Protein AF-A0A3M1LV40-F1 (afdb_monomer_lite)

Structure (mmCIF, N/CA/C/O backbone):
data_AF-A0A3M1LV40-F1
#
_entry.id   AF-A0A3M1LV40-F1
#
loop_
_atom_site.group_PDB
_atom_site.id
_atom_site.type_symbol
_atom_site.label_atom_id
_atom_site.label_alt_id
_atom_site.label_comp_id
_atom_site.label_asym_id
_atom_site.label_entity_id
_atom_site.label_seq_id
_atom_site.pdbx_PDB_ins_code
_atom_site.Cartn_x
_atom_site.Cartn_y
_atom_site.Cartn_z
_atom_site.occupancy
_atom_site.B_iso_or_equiv
_atom_site.auth_seq_id
_atom_site.auth_comp_id
_atom_site.auth_asym_id
_atom_site.auth_atom_id
_atom_site.pdbx_PDB_model_num
ATOM 1 N N . MET A 1 1 ? 5.258 12.933 12.055 1.00 47.12 1 MET A N 1
ATOM 2 C CA . MET A 1 1 ? 4.439 13.533 10.981 1.00 47.12 1 MET A CA 1
ATOM 3 C C . MET A 1 1 ? 3.184 12.686 10.822 1.00 47.12 1 MET A C 1
ATOM 5 O O . MET A 1 1 ? 3.326 11.491 10.615 1.00 47.12 1 MET A O 1
ATOM 9 N N . SER A 1 2 ? 1.987 13.250 11.013 1.00 64.50 2 SER A N 1
ATOM 10 C CA . SER A 1 2 ? 0.722 12.520 10.808 1.00 64.50 2 SER A CA 1
ATOM 11 C C . SER A 1 2 ? 0.337 12.606 9.333 1.00 64.50 2 SER A C 1
ATOM 13 O O . SER A 1 2 ? 0.243 13.714 8.813 1.00 64.50 2 SER A O 1
ATOM 15 N N . THR A 1 3 ? 0.126 11.472 8.664 1.00 82.62 3 THR A N 1
ATOM 16 C CA . THR A 1 3 ? -0.356 11.443 7.271 1.00 82.62 3 THR A CA 1
ATOM 17 C C . THR A 1 3 ? -1.858 11.727 7.212 1.00 82.62 3 THR A C 1
ATOM 19 O O . THR A 1 3 ? -2.561 11.556 8.217 1.00 82.62 3 THR A O 1
ATOM 22 N N . GLN A 1 4 ? -2.374 12.129 6.044 1.00 86.94 4 GLN A N 1
ATOM 23 C CA . GLN A 1 4 ? -3.819 12.298 5.851 1.00 86.94 4 GLN A CA 1
ATOM 24 C C . GLN A 1 4 ? -4.555 10.975 6.102 1.00 86.94 4 GLN A C 1
ATOM 26 O O . GLN A 1 4 ? -5.572 10.944 6.791 1.00 86.94 4 GLN A O 1
ATOM 31 N N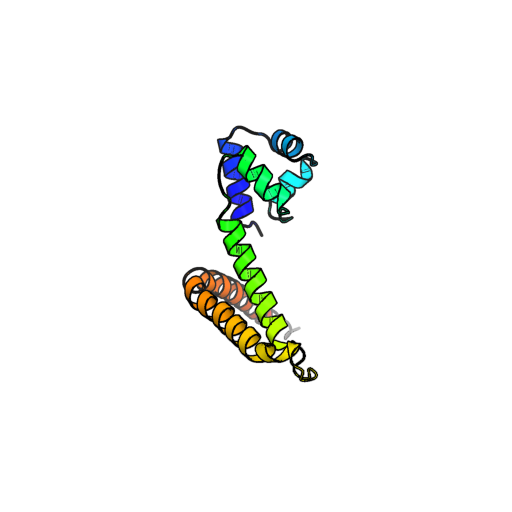 . PHE A 1 5 ? -3.970 9.862 5.648 1.00 89.31 5 PHE A N 1
ATOM 32 C CA . PHE A 1 5 ? -4.474 8.519 5.925 1.00 89.31 5 PHE A CA 1
ATOM 33 C C . PHE A 1 5 ? -4.632 8.230 7.427 1.00 89.31 5 PHE A C 1
ATOM 35 O O . PHE A 1 5 ? -5.665 7.711 7.844 1.00 89.31 5 PHE A O 1
ATOM 42 N N . ALA A 1 6 ? -3.634 8.570 8.252 1.00 92.50 6 ALA A N 1
ATOM 43 C CA . ALA A 1 6 ? -3.677 8.313 9.693 1.00 92.50 6 ALA A CA 1
ATOM 44 C C . ALA A 1 6 ? -4.843 9.053 10.377 1.00 92.50 6 ALA A C 1
ATOM 46 O O . ALA A 1 6 ? -5.528 8.497 11.243 1.00 92.50 6 ALA A O 1
ATOM 47 N N . LEU A 1 7 ? -5.108 10.291 9.945 1.00 91.88 7 LEU A N 1
ATOM 48 C CA . LEU A 1 7 ? -6.241 11.089 10.415 1.00 91.88 7 LEU A CA 1
ATOM 49 C C . LEU A 1 7 ? -7.574 10.488 9.957 1.00 91.88 7 LEU A C 1
ATOM 51 O O . LEU A 1 7 ? -8.467 10.285 10.783 1.00 91.88 7 LEU A O 1
ATOM 55 N N . ASP A 1 8 ? -7.688 10.147 8.672 1.00 92.38 8 ASP A N 1
ATOM 56 C CA . ASP A 1 8 ? -8.896 9.556 8.092 1.00 92.38 8 ASP A CA 1
ATOM 57 C C . ASP A 1 8 ? -9.246 8.217 8.747 1.00 92.38 8 ASP A C 1
ATOM 59 O O . ASP A 1 8 ? -10.416 7.961 9.041 1.00 92.38 8 ASP A O 1
ATOM 63 N N . LEU A 1 9 ? -8.237 7.393 9.041 1.00 94.94 9 LEU A N 1
ATOM 64 C CA . LEU A 1 9 ? -8.384 6.131 9.758 1.00 94.94 9 LEU A CA 1
ATOM 65 C C . LEU A 1 9 ? -8.958 6.354 11.162 1.00 94.94 9 LEU A C 1
ATOM 67 O O . LEU A 1 9 ? -9.949 5.725 11.539 1.00 94.94 9 LEU A O 1
ATOM 71 N N . ARG A 1 10 ? -8.385 7.291 11.926 1.00 96.12 10 ARG A N 1
ATOM 72 C CA . ARG A 1 10 ? -8.862 7.615 13.278 1.00 96.12 10 ARG A CA 1
ATOM 73 C C . ARG A 1 10 ? -10.292 8.156 13.264 1.00 96.12 10 ARG A C 1
ATOM 75 O O . ARG A 1 10 ? -11.079 7.834 14.157 1.00 96.12 10 ARG A O 1
ATOM 82 N N . VAL A 1 11 ? -10.636 8.977 12.271 1.00 95.62 11 VAL A N 1
ATOM 83 C CA . VAL A 1 11 ? -11.995 9.502 12.084 1.00 95.62 11 VAL A CA 1
ATOM 84 C C . VAL A 1 11 ? -12.967 8.380 11.725 1.00 95.62 11 VAL A C 1
ATOM 86 O O . VAL A 1 11 ? -14.022 8.289 12.350 1.00 95.62 11 VAL A O 1
ATOM 89 N N . ALA A 1 12 ? -12.618 7.510 10.773 1.00 96.00 12 ALA A N 1
ATOM 90 C CA . ALA A 1 12 ? -13.447 6.375 10.369 1.00 96.00 12 ALA A CA 1
ATOM 91 C C . ALA A 1 12 ? -13.730 5.443 11.553 1.00 96.00 12 ALA A C 1
ATOM 93 O O . ALA A 1 12 ? -14.889 5.139 11.830 1.00 96.00 12 ALA A O 1
ATOM 94 N N . ARG A 1 13 ? -12.692 5.105 12.329 1.00 97.69 13 ARG A N 1
ATOM 95 C CA . ARG A 1 13 ? -12.833 4.297 13.542 1.00 97.69 13 ARG A CA 1
ATOM 96 C C . ARG A 1 13 ? -13.812 4.911 14.538 1.00 97.69 13 ARG A C 1
ATOM 98 O O . ARG A 1 13 ? -14.698 4.225 15.038 1.00 97.69 13 ARG A O 1
ATOM 105 N N . ARG A 1 14 ? -13.649 6.204 14.837 1.00 97.75 14 ARG A N 1
ATOM 106 C CA . ARG A 1 14 ? -14.515 6.917 15.789 1.00 97.75 14 ARG A CA 1
ATOM 107 C C . ARG A 1 14 ? -15.961 6.987 15.308 1.00 97.75 14 ARG A C 1
ATOM 109 O O . ARG A 1 14 ? -16.857 6.781 16.115 1.00 97.75 14 ARG A O 1
ATOM 116 N N . LYS A 1 15 ? -16.188 7.233 14.014 1.00 97.31 15 LYS A N 1
ATOM 117 C CA . LYS A 1 15 ? -17.532 7.228 13.414 1.00 97.31 15 LYS A CA 1
ATOM 118 C C . LYS A 1 15 ? -18.197 5.852 13.480 1.00 97.31 15 LYS A C 1
ATOM 120 O O . LYS A 1 15 ? -19.403 5.787 13.665 1.00 97.31 15 LYS A O 1
ATOM 125 N N . ALA A 1 16 ? -17.416 4.780 13.374 1.00 97.56 16 ALA A N 1
ATOM 126 C CA . ALA A 1 16 ? -17.897 3.408 13.521 1.00 97.56 16 ALA A CA 1
ATOM 127 C C . ALA A 1 16 ? -18.119 2.980 14.987 1.00 97.56 16 ALA A C 1
ATOM 129 O O . ALA A 1 16 ? -18.571 1.867 15.228 1.00 97.56 16 ALA A O 1
ATOM 130 N N . GLY A 1 17 ? -17.776 3.819 15.974 1.00 98.00 17 GLY A N 1
ATOM 131 C CA . GLY A 1 17 ? -17.907 3.480 17.396 1.00 98.00 17 GLY A CA 1
ATOM 132 C C . GLY A 1 17 ? -16.907 2.432 17.899 1.00 98.00 17 GLY A C 1
ATOM 133 O O . GLY A 1 17 ? -17.076 1.914 18.998 1.00 98.00 17 GLY A O 1
ATOM 134 N N . LEU A 1 18 ? -15.855 2.127 17.130 1.00 98.44 18 LEU A N 1
ATOM 135 C CA . LEU A 1 18 ? -14.886 1.082 17.466 1.00 98.44 18 LEU A CA 1
ATOM 136 C C . LEU A 1 18 ? -13.725 1.617 18.316 1.00 98.44 18 LEU A C 1
ATOM 138 O O . LEU A 1 18 ? -13.216 2.731 18.129 1.00 98.44 18 LEU A O 1
ATOM 142 N N . THR A 1 19 ? -13.226 0.795 19.231 1.00 98.62 19 THR A N 1
ATOM 143 C CA . THR A 1 19 ? -11.963 1.031 19.934 1.00 98.62 19 THR A CA 1
ATOM 144 C C . THR A 1 19 ? -10.773 0.617 19.065 1.00 98.62 19 THR A C 1
ATOM 146 O O . THR A 1 19 ? -10.904 -0.119 18.088 1.00 98.62 19 THR A O 1
ATOM 149 N N . GLN A 1 20 ?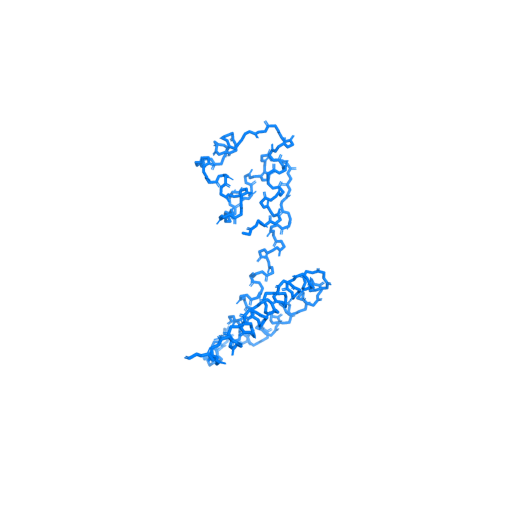 -9.564 1.073 19.413 1.00 98.44 20 GLN A N 1
ATOM 150 C CA . GLN A 1 20 ? -8.353 0.585 18.736 1.00 98.44 20 GLN A CA 1
ATOM 151 C C . GLN A 1 20 ? -8.147 -0.924 18.949 1.00 98.44 20 GLN A C 1
ATOM 153 O O . GLN A 1 20 ? -7.526 -1.569 18.111 1.00 98.44 20 GLN A O 1
ATOM 158 N N . ARG A 1 21 ? -8.665 -1.488 20.051 1.00 98.56 21 ARG A N 1
ATOM 159 C CA . ARG A 1 21 ? -8.580 -2.921 20.350 1.00 98.56 21 ARG A CA 1
ATOM 160 C C . ARG A 1 21 ? -9.496 -3.739 19.442 1.00 98.56 21 ARG A C 1
ATOM 162 O O . ARG A 1 21 ? -9.060 -4.780 18.964 1.00 98.56 21 ARG A O 1
ATOM 169 N N . ASP A 1 22 ? -10.693 -3.236 19.149 1.00 98.62 22 ASP A N 1
ATOM 170 C CA . ASP A 1 22 ? -11.628 -3.890 18.223 1.00 98.62 22 ASP A CA 1
ATOM 171 C C . ASP A 1 22 ? -11.021 -3.964 16.824 1.00 98.62 22 ASP A C 1
ATOM 173 O O . ASP A 1 22 ? -10.931 -5.033 16.228 1.00 98.62 22 ASP A O 1
ATOM 177 N N . VAL A 1 23 ? -10.496 -2.838 16.332 1.00 98.38 23 VAL A N 1
ATOM 178 C CA . VAL A 1 23 ? -9.827 -2.787 15.025 1.00 98.38 23 VAL A CA 1
ATOM 179 C C . VAL A 1 23 ? -8.601 -3.698 14.998 1.00 98.38 23 VAL A C 1
ATOM 181 O O . VAL A 1 23 ? -8.36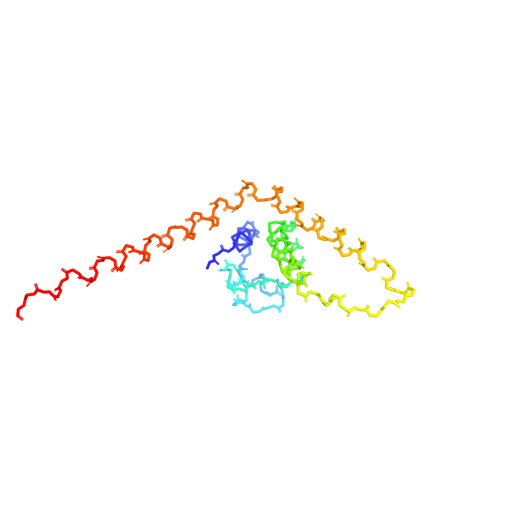7 -4.377 14.005 1.00 98.38 23 VAL A O 1
ATOM 184 N N . ALA A 1 24 ? -7.826 -3.752 16.082 1.00 98.31 24 ALA A N 1
ATOM 185 C CA . ALA A 1 24 ? -6.662 -4.627 16.164 1.00 98.31 24 ALA A CA 1
ATOM 186 C C . ALA A 1 24 ? -7.058 -6.103 16.075 1.00 98.31 24 ALA A C 1
ATOM 188 O O . ALA A 1 24 ? -6.441 -6.853 15.324 1.00 98.31 24 ALA A O 1
ATOM 189 N N . HIS A 1 25 ? -8.127 -6.494 16.771 1.00 98.50 25 HIS A N 1
ATOM 190 C CA . HIS A 1 25 ? -8.687 -7.836 16.675 1.00 98.50 25 HIS A CA 1
ATOM 191 C C . HIS A 1 25 ? -9.138 -8.161 15.242 1.00 98.50 25 HIS A C 1
ATOM 193 O O . HIS A 1 25 ? -8.736 -9.187 14.699 1.00 98.50 25 HIS A O 1
ATOM 199 N N . LEU A 1 26 ? -9.880 -7.255 14.594 1.00 98.12 26 LEU A N 1
ATOM 200 C CA . LEU A 1 26 ? -10.350 -7.420 13.209 1.00 98.12 26 LEU A CA 1
ATOM 201 C C . LEU A 1 26 ? -9.210 -7.456 12.176 1.00 98.12 26 LEU A C 1
ATOM 203 O O . LEU A 1 26 ? -9.355 -8.055 11.114 1.00 98.12 26 LEU A O 1
ATOM 207 N N . LEU A 1 27 ? -8.071 -6.835 12.482 1.00 97.38 27 LEU A N 1
ATOM 208 C CA . LEU A 1 27 ? -6.859 -6.883 11.663 1.00 97.38 27 LEU A CA 1
ATOM 209 C C . LEU A 1 27 ? -5.936 -8.065 11.989 1.00 97.38 27 LEU A C 1
ATOM 211 O O . LEU A 1 27 ? -4.877 -8.166 11.369 1.00 97.38 27 LEU A O 1
ATOM 215 N N . ALA A 1 28 ? -6.288 -8.915 12.960 1.00 97.06 28 ALA A N 1
ATOM 216 C CA . ALA A 1 28 ? -5.395 -9.934 13.517 1.00 97.06 28 ALA A CA 1
ATOM 217 C C . ALA A 1 28 ? -4.020 -9.354 13.928 1.00 97.06 28 ALA A C 1
ATOM 219 O O . ALA A 1 28 ? -2.966 -9.928 13.661 1.00 97.06 28 ALA A O 1
ATOM 220 N N . ALA A 1 29 ? -4.034 -8.180 14.564 1.00 96.69 29 ALA A N 1
ATOM 221 C CA . ALA A 1 29 ? -2.852 -7.414 14.942 1.00 96.69 29 ALA A CA 1
ATOM 222 C C . ALA A 1 29 ? -2.874 -7.021 16.427 1.00 96.69 29 ALA A C 1
ATOM 224 O O . ALA A 1 29 ? -3.893 -7.099 17.114 1.00 96.69 29 ALA A O 1
ATOM 225 N N . HIS A 1 30 ? -1.737 -6.543 16.933 1.00 97.81 30 HIS A N 1
ATOM 226 C CA . HIS A 1 30 ? -1.670 -5.962 18.271 1.00 97.81 30 HIS A CA 1
ATOM 227 C C . HIS A 1 30 ? -2.235 -4.530 18.280 1.00 97.81 30 HIS A C 1
ATOM 229 O O . HIS A 1 30 ? -2.082 -3.786 17.310 1.00 97.81 30 HIS A O 1
ATOM 235 N N . GLN A 1 31 ? -2.844 -4.094 19.389 1.00 97.94 31 GLN A N 1
ATOM 236 C CA . GLN A 1 31 ? -3.431 -2.746 19.492 1.00 97.94 31 GLN A CA 1
ATOM 237 C C . GLN A 1 31 ? -2.402 -1.625 19.278 1.00 97.94 31 GLN A C 1
ATOM 239 O O . GLN A 1 31 ? -2.739 -0.576 18.721 1.00 97.94 31 GLN A O 1
ATOM 244 N N . SER A 1 32 ? -1.140 -1.863 19.640 1.00 97.81 32 SER A N 1
ATOM 245 C CA . SER A 1 32 ? -0.040 -0.935 19.361 1.00 97.81 32 SER A CA 1
ATOM 246 C C . SER A 1 32 ? 0.122 -0.658 17.865 1.00 97.81 32 SER A C 1
ATOM 248 O O . SER A 1 32 ? 0.341 0.494 17.508 1.00 97.81 32 SER A O 1
ATOM 250 N N . ALA A 1 33 ? -0.089 -1.652 16.994 1.00 97.19 33 ALA A N 1
ATOM 251 C CA . ALA A 1 33 ? -0.012 -1.474 15.545 1.00 97.19 33 ALA A CA 1
ATOM 252 C C . ALA A 1 33 ? -1.101 -0.518 15.034 1.00 97.19 33 ALA A C 1
ATOM 254 O O . ALA A 1 33 ? -0.812 0.386 14.257 1.00 97.19 33 ALA A O 1
ATOM 255 N N . VAL A 1 34 ? -2.340 -0.638 15.528 1.00 97.69 34 VAL A N 1
ATOM 256 C CA . VAL A 1 34 ? -3.424 0.311 15.198 1.00 97.69 34 VAL A CA 1
ATOM 257 C C . VAL A 1 34 ? -3.095 1.712 15.705 1.00 97.69 34 VAL A C 1
ATOM 259 O O . VAL A 1 34 ? -3.305 2.703 15.010 1.00 97.69 34 VAL A O 1
ATOM 262 N N . SER A 1 35 ? -2.534 1.801 16.908 1.00 97.56 35 SER A N 1
ATOM 263 C CA . SER A 1 35 ? -2.089 3.069 17.478 1.00 97.56 35 SER A CA 1
ATOM 264 C C . SER A 1 35 ? -0.971 3.709 16.639 1.00 97.56 35 SER A C 1
ATOM 266 O O . SER A 1 35 ? -0.981 4.918 16.415 1.00 97.56 35 SER A O 1
ATOM 268 N N . ASP A 1 36 ? -0.026 2.914 16.136 1.00 97.19 36 ASP A N 1
ATOM 269 C CA . ASP A 1 36 ? 1.053 3.363 15.254 1.00 97.19 36 ASP A CA 1
ATOM 270 C C . ASP A 1 36 ? 0.542 3.802 13.881 1.00 97.19 36 ASP A C 1
ATOM 272 O O . ASP A 1 36 ? 0.981 4.848 13.396 1.00 97.19 36 ASP A O 1
ATOM 276 N N . LEU A 1 37 ? -0.436 3.092 13.313 1.00 95.31 37 LEU A N 1
ATOM 277 C CA . LEU A 1 37 ? -1.132 3.489 12.086 1.00 95.31 37 LEU A CA 1
ATOM 278 C C . LEU A 1 37 ? -1.851 4.836 12.254 1.00 95.31 37 LEU A C 1
ATOM 280 O O . LEU A 1 37 ? -1.637 5.752 11.466 1.00 95.31 37 LEU A O 1
ATOM 284 N N . GLU A 1 38 ? -2.646 5.005 13.316 1.00 95.94 38 GLU A N 1
ATOM 285 C CA . GLU A 1 38 ? -3.390 6.251 13.587 1.00 95.94 38 GLU A CA 1
ATOM 286 C C . GLU A 1 38 ? -2.496 7.447 13.929 1.00 95.94 38 GLU A C 1
ATOM 288 O O . GLU A 1 38 ? -2.936 8.595 13.867 1.00 95.94 38 GLU A O 1
ATOM 293 N N . ARG A 1 39 ? -1.243 7.193 14.313 1.00 95.31 39 ARG A N 1
ATOM 294 C CA . ARG A 1 39 ? -0.228 8.229 14.550 1.00 95.31 39 ARG A CA 1
ATOM 295 C C . ARG A 1 39 ? 0.674 8.459 13.333 1.00 95.31 39 ARG A C 1
ATOM 297 O O . ARG A 1 39 ? 1.554 9.314 13.405 1.00 95.31 39 ARG A O 1
ATOM 304 N N . GLY A 1 40 ? 0.490 7.697 12.252 1.00 92.56 40 GLY A N 1
ATOM 305 C CA . GLY A 1 40 ? 1.327 7.751 11.053 1.00 92.56 40 GLY A CA 1
ATOM 306 C C . GLY A 1 40 ? 2.772 7.297 11.282 1.00 92.56 40 GLY A C 1
ATOM 307 O O . GLY A 1 40 ? 3.653 7.694 10.529 1.00 92.56 40 GLY A O 1
ATOM 308 N N . ARG A 1 41 ? 3.042 6.507 12.334 1.00 93.69 41 ARG A N 1
ATOM 309 C CA . ARG A 1 41 ? 4.390 5.978 12.620 1.00 93.69 41 ARG A CA 1
ATOM 310 C C . ARG A 1 41 ? 4.758 4.816 11.708 1.00 93.69 41 ARG A C 1
ATOM 312 O O . ARG A 1 41 ? 5.927 4.646 11.389 1.00 93.69 41 ARG A O 1
ATOM 319 N N . ILE A 1 42 ? 3.762 4.028 11.312 1.00 92.56 42 ILE A N 1
ATOM 320 C CA . ILE A 1 42 ? 3.911 2.935 10.353 1.00 92.56 42 ILE A CA 1
ATOM 321 C C . ILE A 1 42 ? 2.902 3.118 9.224 1.00 92.56 42 ILE A C 1
ATOM 323 O O . ILE A 1 42 ? 1.828 3.691 9.430 1.00 92.56 42 ILE A O 1
ATOM 327 N N . ARG A 1 43 ? 3.241 2.623 8.032 1.00 88.56 43 ARG A N 1
ATOM 328 C CA . ARG A 1 43 ? 2.291 2.532 6.920 1.00 88.56 43 ARG A CA 1
ATOM 329 C C . ARG A 1 43 ? 1.580 1.180 6.935 1.00 88.56 43 ARG A C 1
ATOM 331 O O . ARG A 1 43 ? 2.217 0.179 7.262 1.00 88.56 43 ARG A O 1
ATOM 338 N N . PRO A 1 44 ? 0.290 1.133 6.568 1.00 91.88 44 PRO A N 1
ATOM 339 C CA . PRO A 1 44 ? -0.400 -0.135 6.402 1.00 91.88 44 PRO A CA 1
ATOM 340 C C . PRO A 1 44 ? 0.117 -0.869 5.158 1.00 91.88 44 PRO A C 1
ATOM 342 O O . PRO A 1 44 ? 0.407 -0.252 4.132 1.00 91.88 44 PRO A O 1
ATOM 345 N N . GLY A 1 45 ? 0.178 -2.197 5.228 1.00 91.75 45 GLY A N 1
ATOM 346 C CA . GLY A 1 45 ? 0.327 -3.044 4.042 1.00 91.75 45 GLY A CA 1
ATOM 347 C C . GLY A 1 45 ? -0.977 -3.150 3.242 1.00 91.75 45 GLY A C 1
ATOM 348 O O . GLY A 1 45 ? -2.051 -2.825 3.748 1.00 91.75 45 GLY A O 1
ATOM 349 N N . LEU A 1 46 ? -0.911 -3.673 2.011 1.00 91.00 46 LEU A N 1
ATOM 350 C CA . LEU A 1 46 ? -2.078 -3.803 1.122 1.00 91.00 46 LEU A CA 1
ATOM 351 C C . LEU A 1 46 ? -3.245 -4.554 1.778 1.00 91.00 46 LEU A C 1
ATOM 353 O O . LEU A 1 46 ? -4.373 -4.067 1.763 1.00 91.00 46 LEU A O 1
ATOM 357 N N . THR A 1 47 ? -2.971 -5.697 2.410 1.00 94.19 47 THR A N 1
ATOM 358 C CA . THR A 1 47 ? -3.997 -6.484 3.108 1.00 94.19 47 THR A CA 1
ATOM 359 C C . THR A 1 47 ? -4.671 -5.674 4.210 1.00 94.19 47 THR A C 1
ATOM 361 O O . THR A 1 47 ? -5.890 -5.682 4.311 1.00 94.19 47 THR A O 1
ATOM 364 N N . GLN A 1 48 ? -3.906 -4.907 4.995 1.00 94.88 48 GLN A N 1
ATOM 365 C CA . GLN A 1 48 ? -4.472 -4.056 6.044 1.00 94.88 48 GLN A CA 1
ATOM 366 C C . GLN A 1 48 ? -5.358 -2.957 5.454 1.00 94.88 48 GLN A C 1
ATOM 368 O O . GLN A 1 48 ? -6.421 -2.698 6.000 1.00 94.88 48 GLN A O 1
ATOM 373 N N . ILE A 1 49 ? -4.963 -2.340 4.336 1.00 93.62 49 ILE A N 1
ATOM 374 C CA . ILE A 1 49 ? -5.776 -1.319 3.654 1.00 93.62 49 ILE A CA 1
ATOM 375 C C . ILE A 1 49 ? -7.114 -1.914 3.213 1.00 93.62 49 ILE A C 1
ATOM 377 O O . ILE A 1 49 ? -8.160 -1.346 3.517 1.00 93.62 49 ILE A O 1
ATOM 381 N N . VAL A 1 50 ? -7.086 -3.073 2.548 1.00 94.38 50 VAL A N 1
ATOM 382 C CA . VAL A 1 50 ? -8.300 -3.764 2.089 1.00 94.38 50 VAL A CA 1
ATOM 383 C C . VAL A 1 50 ? -9.189 -4.134 3.275 1.00 94.38 50 VAL A C 1
ATOM 385 O O . VAL A 1 50 ? -10.379 -3.829 3.261 1.00 94.38 50 VAL A O 1
ATOM 388 N N . THR A 1 51 ? -8.625 -4.712 4.337 1.00 96.69 51 THR A N 1
ATOM 389 C CA . THR A 1 51 ? -9.395 -5.068 5.535 1.00 96.69 51 THR A CA 1
ATOM 390 C C . THR A 1 51 ? -9.993 -3.837 6.213 1.00 96.69 51 THR A C 1
ATOM 392 O O . THR A 1 51 ? -11.169 -3.849 6.558 1.00 96.69 51 THR A O 1
ATOM 395 N N . LEU A 1 52 ? -9.241 -2.741 6.357 1.00 96.12 52 LEU A N 1
ATOM 396 C CA . LEU A 1 52 ? -9.765 -1.479 6.891 1.00 96.12 52 LEU A CA 1
ATOM 397 C C . LEU A 1 52 ? -10.903 -0.927 6.020 1.00 96.12 52 LEU A C 1
ATOM 399 O O . LEU A 1 52 ? -11.887 -0.416 6.553 1.00 96.12 52 LEU A O 1
ATOM 403 N N . SER A 1 53 ? -10.802 -1.052 4.695 1.00 95.56 53 SER A N 1
ATOM 404 C CA . SER A 1 53 ? -11.879 -0.670 3.780 1.00 95.56 53 SER A CA 1
ATOM 405 C C . SER A 1 53 ? -13.144 -1.502 3.970 1.00 95.56 53 SER A C 1
ATOM 407 O O . SER A 1 53 ? -14.238 -0.940 3.935 1.00 95.56 53 SER A O 1
ATOM 409 N N . LEU A 1 54 ? -13.007 -2.804 4.233 1.00 96.94 54 LEU A N 1
ATOM 410 C CA . LEU A 1 54 ? -14.133 -3.682 4.561 1.00 96.94 54 LEU A CA 1
ATOM 411 C C . LEU A 1 54 ? -14.752 -3.335 5.922 1.00 96.94 54 LEU A C 1
ATOM 413 O O . LEU A 1 54 ? -15.971 -3.236 6.018 1.00 96.94 54 LEU A O 1
ATOM 417 N N . ILE A 1 55 ? -13.931 -3.086 6.950 1.00 97.12 55 ILE A N 1
ATOM 418 C CA . ILE A 1 55 ? -14.399 -2.725 8.301 1.00 97.12 55 ILE A CA 1
ATOM 419 C C . ILE A 1 55 ? -15.248 -1.446 8.272 1.00 97.12 55 ILE A C 1
ATOM 421 O O . ILE A 1 55 ? -16.260 -1.363 8.963 1.00 97.12 55 ILE A O 1
ATOM 425 N N . TYR A 1 56 ? -14.842 -0.441 7.491 1.00 96.25 56 TYR A N 1
ATOM 426 C CA . TYR A 1 56 ? -15.507 0.867 7.480 1.00 96.25 56 TYR A CA 1
ATOM 427 C C . TYR A 1 56 ? -16.434 1.107 6.286 1.00 96.25 56 TYR A C 1
ATOM 429 O O . TYR A 1 56 ? -17.003 2.194 6.190 1.00 96.25 56 TYR A O 1
ATOM 437 N N . GLY A 1 57 ? -16.553 0.152 5.361 1.00 94.62 57 GLY A N 1
ATOM 438 C CA . GLY A 1 57 ? -17.368 0.294 4.152 1.00 94.62 57 GLY A CA 1
ATOM 439 C C . GLY A 1 57 ? -16.952 1.466 3.252 1.00 94.62 57 GLY A C 1
ATOM 440 O O . GLY A 1 57 ? -17.813 2.098 2.643 1.00 94.62 57 GLY A O 1
ATOM 441 N N . ARG A 1 58 ? -15.654 1.808 3.195 1.00 90.94 58 ARG A N 1
ATOM 442 C CA . ARG A 1 58 ? -15.136 2.938 2.393 1.00 90.94 58 ARG A CA 1
ATOM 443 C C . ARG A 1 58 ? -13.731 2.705 1.845 1.00 90.94 58 ARG A C 1
ATOM 445 O O . ARG A 1 58 ? -12.911 2.030 2.465 1.00 90.94 58 ARG A O 1
ATOM 452 N N . SER A 1 59 ? -13.417 3.335 0.716 1.00 87.31 59 SER A N 1
ATOM 453 C CA . SER A 1 59 ? -12.055 3.422 0.181 1.00 87.31 59 SER A CA 1
ATOM 454 C C . SER A 1 59 ? -11.203 4.432 0.975 1.00 87.31 59 SER A C 1
ATOM 456 O O . SER A 1 59 ? -11.709 5.387 1.576 1.00 87.31 59 SER A O 1
ATOM 458 N N . PHE A 1 60 ? -9.883 4.224 0.968 1.00 84.75 60 PHE A N 1
ATOM 459 C CA . PHE A 1 60 ? -8.880 5.174 1.469 1.00 84.75 60 PHE A CA 1
ATOM 460 C C . PHE A 1 60 ? -8.095 5.790 0.300 1.00 84.75 60 PHE A C 1
ATOM 462 O O . PHE A 1 60 ? -6.886 5.613 0.182 1.00 84.75 60 PHE A O 1
ATOM 469 N N . GLU A 1 61 ? -8.786 6.502 -0.591 1.00 79.75 61 GLU A N 1
ATOM 470 C CA . GLU A 1 61 ? -8.224 7.053 -1.841 1.00 79.75 61 GLU A CA 1
ATOM 471 C C . GLU A 1 61 ? -7.009 7.965 -1.637 1.00 79.75 61 GLU A C 1
ATOM 473 O O . GLU A 1 61 ? -6.032 7.862 -2.379 1.00 79.75 61 GLU A O 1
ATOM 478 N N . CYS A 1 62 ? -7.009 8.785 -0.582 1.00 75.06 62 CYS A N 1
ATOM 479 C CA . CYS A 1 62 ? -5.880 9.656 -0.242 1.00 75.06 62 CYS A CA 1
ATOM 480 C C . CYS A 1 62 ? -4.570 8.873 -0.046 1.00 75.06 62 CYS A C 1
ATOM 482 O O . CYS A 1 62 ? -3.507 9.335 -0.454 1.00 75.06 62 CYS A O 1
ATOM 484 N N . LEU A 1 63 ? -4.642 7.666 0.531 1.00 81.00 63 LEU A N 1
ATOM 485 C CA . LEU A 1 63 ? -3.466 6.816 0.723 1.00 81.00 63 LEU A CA 1
ATOM 486 C C . LEU A 1 63 ? -2.897 6.338 -0.616 1.00 81.00 63 LEU A C 1
ATOM 488 O O . LEU A 1 63 ? -1.682 6.327 -0.801 1.00 81.00 63 LEU A O 1
ATOM 492 N N . PHE A 1 64 ? -3.767 5.957 -1.553 1.00 83.06 64 PHE A N 1
ATOM 493 C CA . PHE A 1 64 ? -3.342 5.535 -2.886 1.00 83.06 64 PHE A CA 1
ATOM 494 C C . PHE A 1 64 ? -2.705 6.686 -3.657 1.00 83.06 64 PHE A C 1
ATOM 496 O O . PHE A 1 64 ? -1.676 6.483 -4.295 1.00 83.06 64 PHE A O 1
ATOM 503 N N . ALA A 1 65 ? -3.259 7.896 -3.551 1.00 83.31 65 ALA A N 1
ATOM 504 C CA . ALA A 1 65 ? -2.676 9.077 -4.175 1.00 83.31 65 ALA A CA 1
ATOM 505 C C . ALA A 1 65 ? -1.246 9.340 -3.667 1.00 83.31 65 ALA A C 1
ATOM 507 O O . ALA A 1 65 ? -0.329 9.481 -4.475 1.00 83.31 65 ALA A O 1
ATOM 508 N N . GLU A 1 66 ? -1.029 9.336 -2.346 1.00 83.06 66 GLU A N 1
ATOM 509 C CA . GLU A 1 66 ? 0.306 9.509 -1.751 1.00 83.06 66 GLU A CA 1
ATOM 510 C C . GLU A 1 66 ? 1.288 8.413 -2.207 1.00 83.06 66 GLU A C 1
ATOM 512 O O . GLU A 1 66 ? 2.405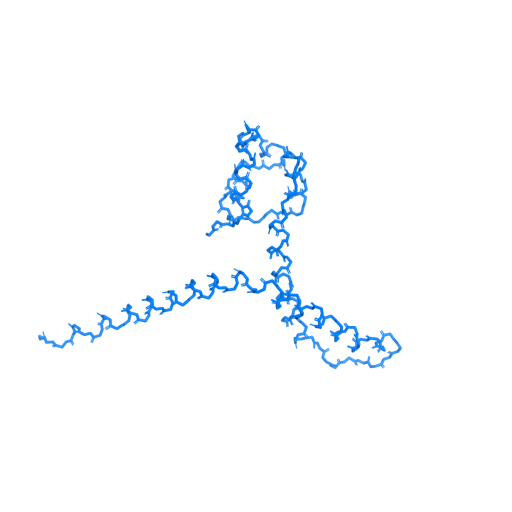 8.720 -2.633 1.00 83.06 66 GLU A O 1
ATOM 517 N N . LEU A 1 67 ? 0.863 7.143 -2.182 1.00 85.94 67 LEU A N 1
ATOM 518 C CA . LEU A 1 67 ? 1.682 6.002 -2.607 1.00 85.94 67 LEU A CA 1
ATOM 519 C C . LEU A 1 67 ? 2.052 6.060 -4.094 1.00 85.94 67 LEU A C 1
ATOM 521 O O . LEU A 1 67 ? 3.195 5.781 -4.451 1.00 85.94 67 LEU A O 1
ATOM 525 N N . ILE A 1 68 ? 1.111 6.432 -4.964 1.00 87.62 68 ILE A N 1
ATOM 526 C CA . ILE A 1 68 ? 1.359 6.557 -6.406 1.00 87.62 68 ILE A CA 1
ATOM 527 C C . ILE A 1 68 ? 2.370 7.671 -6.681 1.00 87.62 68 ILE A C 1
ATOM 529 O O . ILE A 1 68 ? 3.251 7.496 -7.523 1.00 87.62 68 ILE A O 1
ATOM 533 N N . GLN A 1 69 ? 2.272 8.805 -5.983 1.00 86.38 69 GLN A N 1
ATOM 534 C CA . GLN A 1 69 ? 3.218 9.911 -6.156 1.00 86.38 69 GLN A CA 1
ATOM 535 C C . GLN A 1 69 ? 4.632 9.533 -5.710 1.00 86.38 69 GLN A C 1
ATOM 537 O O . GLN A 1 69 ? 5.604 9.851 -6.393 1.00 86.38 69 GLN A O 1
ATOM 542 N N . GLU A 1 70 ? 4.755 8.815 -4.596 1.00 87.69 70 GLU A N 1
ATOM 543 C CA . GLU A 1 70 ? 6.035 8.286 -4.126 1.00 87.69 70 GLU A CA 1
ATOM 544 C C . GLU A 1 70 ? 6.630 7.285 -5.121 1.00 87.69 70 GLU A C 1
ATOM 546 O O . GLU A 1 70 ? 7.726 7.513 -5.629 1.00 87.69 70 GLU A O 1
ATOM 551 N N . ALA A 1 71 ? 5.862 6.265 -5.512 1.00 91.12 71 ALA A N 1
ATOM 552 C CA . ALA A 1 71 ? 6.302 5.259 -6.477 1.00 91.12 71 ALA A CA 1
ATOM 553 C C . ALA A 1 71 ? 6.707 5.869 -7.829 1.00 91.12 71 ALA A C 1
ATOM 555 O O . ALA A 1 71 ? 7.641 5.395 -8.473 1.00 91.12 71 ALA A O 1
ATOM 556 N N . ARG A 1 72 ? 6.025 6.932 -8.266 1.00 92.38 72 ARG A N 1
ATOM 557 C CA . ARG A 1 72 ? 6.345 7.658 -9.500 1.00 92.38 72 ARG A CA 1
ATOM 558 C C . ARG A 1 72 ? 7.697 8.354 -9.432 1.00 92.38 72 ARG A C 1
ATOM 560 O O . ARG A 1 72 ? 8.450 8.261 -10.400 1.00 92.38 72 ARG A O 1
ATOM 567 N N . ARG A 1 73 ? 8.002 9.038 -8.323 1.00 90.88 73 ARG A N 1
ATOM 568 C CA . ARG A 1 73 ? 9.311 9.680 -8.116 1.00 90.88 73 ARG A CA 1
ATOM 569 C C . ARG A 1 73 ? 10.424 8.642 -8.107 1.00 90.88 73 ARG A C 1
ATOM 571 O O . ARG A 1 73 ? 11.363 8.768 -8.885 1.00 90.88 73 ARG A O 1
ATOM 578 N N . ASP A 1 74 ? 10.251 7.584 -7.322 1.00 93.69 74 ASP A N 1
ATOM 579 C CA . ASP A 1 74 ? 11.233 6.504 -7.218 1.00 93.69 74 ASP A CA 1
ATOM 580 C C . ASP A 1 74 ? 11.477 5.833 -8.575 1.00 93.69 74 ASP A C 1
ATOM 582 O O . ASP A 1 74 ? 12.604 5.496 -8.934 1.00 93.69 74 ASP A O 1
ATOM 586 N N . LEU A 1 75 ?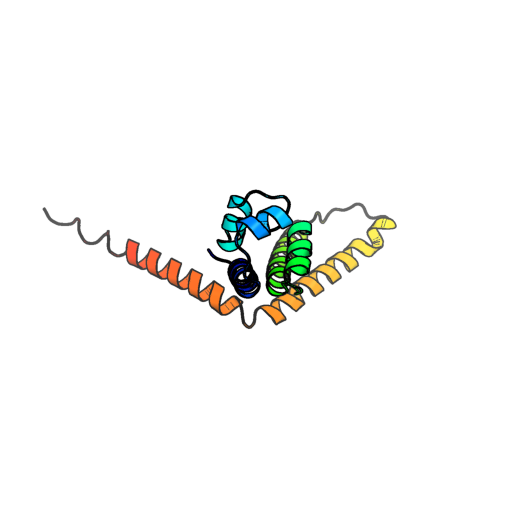 10.415 5.620 -9.359 1.00 95.50 75 LEU A N 1
ATOM 587 C CA . LEU A 1 75 ? 10.533 4.988 -10.668 1.00 95.50 75 LEU A CA 1
ATOM 588 C C . LEU A 1 75 ? 11.215 5.897 -11.696 1.00 95.50 75 LEU A C 1
ATOM 590 O O . LEU A 1 75 ? 11.930 5.381 -12.551 1.00 95.50 75 LEU A O 1
ATOM 594 N N . LEU A 1 76 ? 11.029 7.219 -11.617 1.00 94.38 76 LEU A N 1
ATOM 595 C CA . LEU A 1 76 ? 11.767 8.173 -12.449 1.00 94.38 76 LEU A CA 1
ATOM 596 C C . LEU A 1 76 ? 13.266 8.141 -12.139 1.00 94.38 76 LEU A C 1
ATOM 598 O O . LEU A 1 76 ? 14.060 7.997 -13.063 1.00 94.38 76 LEU A O 1
ATOM 602 N N . GLU A 1 77 ? 13.647 8.167 -10.863 1.00 94.06 77 GLU A N 1
ATOM 603 C CA . GLU A 1 77 ? 15.054 8.071 -10.441 1.00 94.06 77 GLU A CA 1
ATOM 604 C C . GLU A 1 77 ? 15.703 6.755 -10.913 1.00 94.06 77 GLU A C 1
ATOM 606 O O . GLU A 1 77 ? 16.810 6.720 -11.459 1.00 94.06 77 GLU A O 1
ATOM 611 N N . ARG A 1 78 ? 14.975 5.640 -10.791 1.00 95.88 78 ARG A N 1
ATOM 612 C CA . ARG A 1 78 ? 15.433 4.334 -11.297 1.00 95.88 78 ARG A CA 1
ATOM 613 C C . ARG A 1 78 ? 15.526 4.289 -12.820 1.00 95.88 78 ARG A C 1
ATOM 615 O O . ARG A 1 78 ? 16.353 3.560 -13.360 1.00 95.88 78 ARG A O 1
ATOM 622 N N . LEU A 1 79 ? 14.675 5.034 -13.523 1.00 95.12 79 LEU A N 1
ATOM 623 C CA . LEU A 1 79 ? 14.713 5.111 -14.980 1.00 95.12 79 LEU A CA 1
ATOM 624 C C . LEU A 1 79 ? 15.943 5.887 -15.467 1.00 95.12 79 LEU A C 1
ATOM 626 O O . LEU A 1 79 ? 16.525 5.515 -16.484 1.00 95.12 79 LEU A O 1
ATOM 630 N N . GLU A 1 80 ? 16.363 6.917 -14.732 1.00 91.69 80 GLU A N 1
ATOM 631 C CA . GLU A 1 80 ? 17.575 7.695 -15.021 1.00 91.69 80 GLU A CA 1
ATOM 632 C C . GLU A 1 80 ? 18.856 6.872 -14.848 1.00 91.69 80 GLU A C 1
ATOM 634 O O . GLU A 1 80 ? 19.791 6.996 -15.642 1.00 91.69 80 GLU A O 1
ATOM 639 N N . THR A 1 81 ? 18.877 5.992 -13.846 1.00 93.81 81 THR A N 1
ATOM 640 C CA . THR A 1 81 ? 20.016 5.114 -13.528 1.00 93.81 81 THR A CA 1
ATOM 641 C C . THR A 1 81 ? 19.985 3.774 -14.269 1.00 93.81 81 THR A C 1
ATOM 643 O O . THR A 1 81 ? 20.879 2.941 -14.101 1.00 93.81 81 THR A O 1
ATOM 646 N N . LEU A 1 82 ? 18.980 3.548 -15.119 1.00 93.88 82 LEU A N 1
ATOM 647 C CA . LEU A 1 82 ? 18.823 2.292 -15.841 1.00 93.88 82 LEU A CA 1
ATOM 648 C C . LEU A 1 82 ? 20.000 2.059 -16.814 1.00 93.88 82 LEU A C 1
ATOM 650 O O . LEU A 1 82 ? 20.332 2.957 -17.594 1.00 93.88 82 LEU A O 1
ATOM 654 N N . PRO A 1 83 ? 20.591 0.845 -16.862 1.00 92.12 83 PRO A N 1
ATOM 655 C CA . PRO A 1 83 ? 21.683 0.542 -17.782 1.00 92.12 83 PRO A CA 1
ATOM 656 C C . PRO A 1 83 ? 21.311 0.820 -19.243 1.00 92.12 83 PRO A C 1
ATOM 658 O O . PRO A 1 83 ? 20.331 0.275 -19.778 1.00 92.12 83 PRO A O 1
ATOM 661 N N . LYS A 1 84 ? 22.115 1.682 -19.875 1.00 84.88 84 LYS A N 1
ATOM 662 C CA . LYS A 1 84 ? 21.958 2.106 -21.276 1.00 84.88 84 LYS A CA 1
ATOM 663 C C . LYS A 1 84 ? 22.543 1.082 -22.244 1.00 84.88 84 LYS A C 1
ATOM 665 O O . LYS A 1 84 ? 21.997 0.867 -23.322 1.00 84.88 84 LYS A O 1
ATOM 670 N N . GLU A 1 85 ? 23.612 0.417 -21.829 1.00 82.75 85 GLU A N 1
ATOM 671 C CA . GLU A 1 85 ? 24.303 -0.598 -22.615 1.00 82.75 85 GLU A CA 1
ATOM 672 C C . GLU A 1 85 ? 23.615 -1.951 -22.430 1.00 82.75 85 GLU A C 1
ATOM 674 O O . GLU A 1 85 ? 23.875 -2.695 -21.487 1.00 82.75 85 GLU A O 1
ATOM 679 N N . VAL A 1 86 ? 22.683 -2.259 -23.330 1.00 88.25 86 VAL A N 1
ATOM 680 C CA . VAL A 1 86 ? 22.034 -3.570 -23.399 1.00 88.25 86 VAL A CA 1
ATOM 681 C C . VAL A 1 86 ? 22.293 -4.164 -24.772 1.00 88.25 86 VAL A C 1
ATOM 683 O O . VAL A 1 86 ? 22.123 -3.489 -25.787 1.00 88.25 86 VAL A O 1
ATOM 686 N N . ARG A 1 87 ? 22.693 -5.441 -24.806 1.00 90.62 87 ARG A N 1
ATOM 687 C CA . ARG A 1 87 ? 22.889 -6.183 -26.054 1.00 90.62 87 ARG A CA 1
ATOM 688 C C . ARG A 1 87 ? 21.629 -6.090 -26.909 1.00 90.62 87 ARG A C 1
ATOM 690 O O . ARG A 1 87 ? 20.552 -6.474 -26.462 1.00 90.62 87 ARG A O 1
ATOM 697 N N . SER A 1 88 ? 21.786 -5.627 -28.144 1.00 87.69 88 SER A N 1
ATOM 698 C CA . SER A 1 88 ? 20.684 -5.566 -29.098 1.00 87.69 88 SER A CA 1
ATOM 699 C C . SER A 1 88 ? 20.370 -6.962 -29.643 1.00 87.69 88 SER A C 1
ATOM 701 O O . SER A 1 88 ? 21.244 -7.631 -30.197 1.00 87.69 88 SER A O 1
ATOM 703 N N . PHE A 1 89 ? 19.128 -7.409 -29.465 1.00 92.31 89 PHE A N 1
ATOM 704 C CA . PHE A 1 89 ? 18.547 -8.584 -30.116 1.00 92.31 89 PHE A CA 1
ATOM 705 C C . PHE A 1 89 ? 17.025 -8.410 -30.260 1.00 92.31 89 PHE A C 1
ATOM 707 O O . PHE A 1 89 ? 16.454 -7.439 -29.761 1.00 92.31 89 PHE A O 1
ATOM 714 N N . ALA A 1 90 ? 16.339 -9.348 -30.921 1.00 92.44 90 ALA A N 1
ATOM 715 C CA . ALA A 1 90 ? 14.899 -9.243 -31.195 1.00 92.44 90 ALA A CA 1
ATOM 716 C C . ALA A 1 90 ? 14.044 -8.936 -29.943 1.00 92.44 90 ALA A C 1
ATOM 718 O O . ALA A 1 90 ? 13.117 -8.132 -30.009 1.00 92.44 90 ALA A O 1
ATOM 719 N N . GLY A 1 91 ? 14.394 -9.495 -28.777 1.00 92.00 91 GLY A N 1
ATOM 720 C CA . GLY A 1 91 ? 13.680 -9.255 -27.516 1.00 92.00 91 GLY A CA 1
ATOM 721 C C . GLY A 1 91 ? 13.895 -7.866 -26.903 1.00 92.00 91 GLY A C 1
ATOM 722 O O . GLY A 1 91 ? 13.097 -7.440 -26.073 1.00 92.00 91 GLY A O 1
ATOM 723 N N . THR A 1 92 ? 14.925 -7.122 -27.317 1.00 92.12 92 THR A N 1
ATOM 724 C CA . THR A 1 92 ? 15.177 -5.746 -26.850 1.00 92.12 92 THR A CA 1
ATOM 725 C C . THR A 1 92 ? 14.710 -4.688 -27.841 1.00 92.12 92 THR A C 1
ATOM 727 O O . THR A 1 92 ? 14.847 -3.503 -27.547 1.00 92.12 92 THR A O 1
ATOM 730 N N . PHE A 1 93 ? 14.134 -5.081 -28.983 1.00 92.00 93 PHE A N 1
ATOM 731 C CA . PHE A 1 93 ? 13.696 -4.161 -30.038 1.00 92.00 93 PHE A CA 1
ATOM 732 C C . PHE A 1 93 ? 12.783 -3.044 -29.504 1.00 92.00 93 PHE A C 1
ATOM 734 O O . PHE A 1 93 ? 12.993 -1.867 -29.780 1.00 92.00 93 PHE A O 1
ATOM 741 N N . ASN A 1 94 ? 11.828 -3.395 -28.637 1.00 94.62 94 ASN A N 1
ATOM 742 C CA . ASN A 1 94 ? 10.875 -2.444 -28.059 1.00 94.62 94 ASN A CA 1
ATOM 743 C C . ASN A 1 94 ? 11.392 -1.703 -26.816 1.00 94.62 94 ASN A C 1
ATOM 745 O O . ASN A 1 94 ? 10.661 -0.874 -26.262 1.00 94.62 94 ASN A O 1
ATOM 749 N N . ARG A 1 95 ? 12.609 -1.998 -26.335 1.00 94.38 95 ARG A N 1
ATOM 750 C CA . ARG A 1 95 ? 13.134 -1.431 -25.082 1.00 94.38 95 ARG A CA 1
ATOM 751 C C . ARG A 1 95 ? 13.163 0.103 -25.124 1.00 94.38 95 ARG A C 1
ATOM 753 O O . ARG A 1 95 ? 12.542 0.689 -24.239 1.00 94.38 95 ARG A O 1
ATOM 760 N N . PRO A 1 96 ? 13.767 0.774 -26.126 1.00 92.56 96 PRO A N 1
ATOM 761 C CA . PRO A 1 96 ? 13.858 2.236 -26.124 1.00 92.56 96 PRO A CA 1
ATOM 762 C C . PRO A 1 96 ? 12.478 2.907 -26.128 1.00 92.56 96 PRO A C 1
ATOM 764 O O . PRO A 1 96 ? 12.193 3.747 -25.279 1.00 92.56 96 PRO A O 1
ATOM 767 N N . ALA A 1 97 ? 11.575 2.459 -27.007 1.00 94.62 97 ALA A N 1
ATOM 768 C CA . ALA A 1 97 ? 10.222 3.004 -27.112 1.00 94.62 97 ALA A CA 1
ATOM 769 C C . ALA A 1 97 ? 9.373 2.759 -25.851 1.00 94.62 97 ALA A C 1
ATOM 771 O O . ALA A 1 97 ? 8.503 3.557 -25.506 1.00 94.62 97 ALA A O 1
ATOM 772 N N . THR A 1 98 ? 9.591 1.646 -25.149 1.00 95.44 98 THR A N 1
ATOM 773 C CA . THR A 1 98 ? 8.880 1.347 -23.896 1.00 95.44 98 THR A CA 1
ATOM 774 C C . THR A 1 98 ? 9.364 2.234 -22.756 1.00 95.44 98 THR A C 1
ATOM 776 O O . THR A 1 98 ? 8.536 2.783 -22.029 1.00 95.44 98 THR A O 1
ATOM 779 N N . LEU A 1 99 ? 10.680 2.418 -22.629 1.00 95.62 99 LEU A N 1
ATOM 780 C CA . LEU A 1 99 ? 11.273 3.284 -21.609 1.00 95.62 99 LEU A CA 1
ATOM 781 C C . LEU A 1 99 ? 10.895 4.751 -21.828 1.00 95.62 99 LEU A C 1
ATOM 783 O O . LEU A 1 99 ? 10.529 5.435 -20.876 1.00 95.62 99 LEU A O 1
ATOM 787 N N . GLU A 1 100 ? 10.888 5.208 -23.079 1.00 94.81 100 GLU A N 1
ATOM 788 C CA . GLU A 1 100 ? 10.505 6.579 -23.410 1.00 94.81 100 GLU A CA 1
ATOM 789 C C . GLU A 1 100 ? 9.020 6.850 -23.125 1.00 94.81 100 GLU A C 1
ATOM 791 O O . GLU A 1 100 ? 8.675 7.834 -22.468 1.00 94.81 100 GLU A O 1
ATOM 796 N N . ARG A 1 101 ? 8.123 5.929 -23.510 1.00 95.88 101 ARG A N 1
ATOM 797 C CA . ARG A 1 101 ? 6.695 6.028 -23.152 1.00 95.88 101 ARG A CA 1
ATOM 798 C C . ARG A 1 101 ? 6.480 6.012 -21.641 1.00 95.88 101 ARG A C 1
ATOM 800 O O . ARG A 1 101 ? 5.626 6.740 -21.137 1.00 95.88 101 ARG A O 1
ATOM 807 N N . LEU A 1 102 ? 7.235 5.192 -20.906 1.00 95.19 102 LEU A N 1
ATOM 808 C CA . LEU A 1 102 ? 7.175 5.176 -19.447 1.00 95.19 102 LEU A CA 1
ATOM 809 C C . LEU A 1 102 ? 7.592 6.536 -18.870 1.00 95.19 102 LEU A C 1
ATOM 811 O O . LEU A 1 102 ? 6.828 7.106 -18.096 1.00 95.19 102 LEU A O 1
ATOM 815 N N . ARG A 1 103 ? 8.727 7.092 -19.309 1.00 94.94 103 ARG A N 1
ATOM 816 C CA . ARG A 1 103 ? 9.214 8.422 -18.903 1.00 94.94 103 ARG A CA 1
ATOM 817 C C . ARG A 1 103 ? 8.168 9.512 -19.129 1.00 94.94 103 ARG A C 1
ATOM 819 O O . ARG A 1 103 ? 7.913 10.331 -18.246 1.00 94.94 103 ARG A O 1
ATOM 826 N N . HIS A 1 104 ? 7.523 9.498 -20.293 1.00 93.69 104 HIS A N 1
ATOM 827 C CA . HIS A 1 104 ? 6.515 10.492 -20.643 1.00 93.69 104 HIS A CA 1
ATOM 828 C C . HIS A 1 104 ? 5.264 10.392 -19.755 1.00 93.69 104 HIS A C 1
ATOM 830 O O . HIS A 1 104 ? 4.781 11.409 -19.261 1.00 93.69 104 HIS A O 1
ATOM 836 N N . ARG A 1 105 ? 4.754 9.179 -19.488 1.00 93.56 105 ARG A N 1
ATOM 837 C CA . ARG A 1 105 ? 3.609 8.985 -18.572 1.00 93.56 105 ARG A CA 1
ATOM 838 C C . ARG A 1 105 ? 3.942 9.404 -17.142 1.00 93.56 105 ARG A C 1
ATOM 840 O O . ARG A 1 105 ? 3.139 10.049 -16.476 1.00 93.56 105 ARG A O 1
ATOM 847 N N . LEU A 1 106 ? 5.146 9.070 -16.675 1.00 92.00 106 LEU A N 1
ATOM 848 C CA . LEU A 1 106 ? 5.579 9.422 -15.325 1.00 92.00 106 LEU A CA 1
ATOM 849 C C . LEU A 1 106 ? 5.722 10.939 -15.142 1.00 92.00 106 LEU A C 1
ATOM 851 O O . LEU A 1 106 ? 5.308 11.457 -14.111 1.00 92.00 106 LEU A O 1
ATOM 855 N N . THR A 1 107 ? 6.232 11.663 -16.140 1.00 89.50 107 THR A N 1
ATOM 856 C CA . THR A 1 107 ? 6.431 13.122 -16.055 1.00 89.50 107 THR A CA 1
ATOM 857 C C . THR A 1 107 ? 5.165 13.949 -16.308 1.00 89.50 107 THR A C 1
ATOM 859 O O . THR A 1 107 ? 5.014 15.000 -15.686 1.00 89.50 107 THR A O 1
ATOM 862 N N . ALA A 1 108 ? 4.247 13.500 -17.172 1.00 80.81 108 ALA A N 1
ATOM 863 C CA . ALA A 1 108 ? 3.003 14.222 -17.465 1.00 80.81 108 ALA A CA 1
ATOM 864 C C . ALA A 1 108 ? 2.113 14.381 -16.217 1.00 80.81 108 ALA A C 1
ATOM 866 O O . ALA A 1 108 ? 1.704 15.488 -15.879 1.00 80.81 108 ALA A O 1
ATOM 867 N N . GLU A 1 109 ? 1.905 13.304 -15.463 1.00 70.38 109 GLU A N 1
ATOM 868 C CA . GLU A 1 109 ? 0.994 13.317 -14.307 1.00 70.38 109 GLU A CA 1
ATOM 869 C C . GLU A 1 109 ? 1.595 14.012 -13.064 1.00 70.38 109 GLU A C 1
ATOM 871 O O . GLU A 1 109 ? 0.859 14.426 -12.168 1.00 70.38 109 GLU A O 1
ATOM 876 N N . LEU A 1 110 ? 2.924 14.207 -13.001 1.00 64.19 110 LEU A N 1
ATOM 877 C CA . LEU A 1 110 ? 3.540 15.076 -11.982 1.00 64.19 110 LEU A CA 1
ATOM 878 C C . LEU A 1 110 ? 3.157 16.546 -12.187 1.00 64.19 110 LEU A C 1
ATOM 880 O O . LEU A 1 110 ? 2.995 17.276 -11.211 1.00 64.19 110 LEU A O 1
ATOM 884 N N . LYS A 1 111 ? 2.996 16.985 -13.442 1.00 59.53 111 LYS A N 1
ATOM 885 C CA . LYS A 1 111 ? 2.585 18.361 -13.752 1.00 59.53 111 LYS A CA 1
ATOM 886 C C . LYS A 1 111 ? 1.123 18.615 -13.382 1.00 59.53 111 LYS A C 1
ATOM 888 O O . LYS A 1 111 ? 0.804 19.707 -12.928 1.00 59.53 111 LYS A O 1
ATOM 893 N N . GLU A 1 112 ? 0.260 17.610 -13.516 1.00 57.53 112 GLU A N 1
ATOM 894 C CA . GLU A 1 112 ? -1.170 17.719 -13.197 1.00 57.53 112 GLU A CA 1
ATOM 895 C C . GLU A 1 112 ? -1.449 17.677 -11.684 1.00 57.53 112 GLU A C 1
ATOM 897 O O . GLU A 1 112 ? -2.263 18.449 -11.181 1.00 57.53 112 GLU A O 1
ATOM 902 N N . HIS A 1 113 ? -0.733 16.843 -10.921 1.00 51.47 113 HIS A N 1
ATOM 903 C CA . HIS A 1 113 ? -0.914 16.744 -9.464 1.00 51.47 113 HIS A CA 1
ATOM 904 C C . HIS A 1 113 ? -0.051 17.721 -8.643 1.00 51.47 113 HIS A C 1
ATOM 906 O O . HIS A 1 113 ? -0.345 17.978 -7.471 1.00 51.47 113 HIS A O 1
ATOM 912 N N . GLY A 1 114 ? 0.986 18.313 -9.245 1.00 46.97 114 GLY A N 1
ATOM 913 C CA . GLY A 1 114 ? 1.853 19.315 -8.615 1.00 46.97 114 GLY A CA 1
ATOM 914 C C . GLY A 1 114 ? 1.186 20.671 -8.347 1.00 46.97 114 GLY A C 1
ATOM 915 O O . GLY A 1 114 ? 1.701 21.446 -7.550 1.00 46.97 114 GLY A O 1
ATOM 916 N N . GLY A 1 115 ? 0.016 20.963 -8.928 1.00 41.50 115 GLY A N 1
ATOM 917 C CA . GLY A 1 115 ? -0.638 22.271 -8.777 1.00 41.50 115 GLY A CA 1
ATOM 918 C C . GLY A 1 115 ? -1.116 22.615 -7.355 1.00 41.50 115 GLY A C 1
ATOM 919 O O . GLY A 1 115 ? -1.178 23.790 -7.007 1.00 41.50 115 GLY A O 1
ATOM 920 N N . ALA A 1 116 ? -1.428 21.620 -6.511 1.00 44.06 116 ALA A N 1
ATOM 921 C CA . ALA A 1 116 ? -2.036 21.855 -5.188 1.00 44.06 116 ALA A CA 1
ATOM 922 C C . ALA A 1 116 ? -1.218 21.335 -3.986 1.00 44.06 116 ALA A C 1
ATOM 924 O O . ALA A 1 116 ? -1.350 21.861 -2.877 1.00 44.06 116 ALA A O 1
ATOM 925 N N . ALA A 1 117 ? -0.377 20.311 -4.175 1.00 45.69 117 ALA A N 1
ATOM 926 C CA . ALA A 1 117 ? 0.404 19.688 -3.097 1.00 45.69 117 ALA A CA 1
ATOM 927 C C . ALA A 1 117 ? 1.839 20.245 -2.976 1.00 45.69 117 ALA A C 1
ATOM 929 O O . ALA A 1 117 ? 2.412 20.258 -1.885 1.00 45.69 117 ALA A O 1
ATOM 930 N N . ASP A 1 118 ? 2.401 20.752 -4.074 1.00 45.06 118 ASP A N 1
ATOM 931 C CA . ASP A 1 118 ? 3.792 21.220 -4.166 1.00 45.06 118 ASP A CA 1
ATOM 932 C C . ASP A 1 118 ? 4.022 22.552 -3.424 1.00 45.06 118 ASP A C 1
ATOM 934 O O . ASP A 1 118 ? 5.069 22.775 -2.817 1.00 45.06 118 ASP A O 1
ATOM 938 N N . LEU A 1 119 ? 2.989 23.400 -3.344 1.00 45.34 119 LEU A N 1
ATOM 939 C CA . LEU A 1 119 ? 3.035 24.663 -2.596 1.00 45.34 119 LEU A CA 1
ATOM 940 C C . LEU A 1 119 ? 3.247 24.441 -1.087 1.00 45.34 119 LEU A C 1
ATOM 942 O O . LEU A 1 119 ? 4.014 25.168 -0.461 1.00 45.34 119 LEU A O 1
ATOM 946 N N . ARG A 1 120 ? 2.653 23.384 -0.509 1.00 45.12 120 ARG A N 1
ATOM 947 C CA . ARG A 1 120 ? 2.810 23.050 0.921 1.00 45.12 120 ARG A CA 1
ATOM 948 C C . ARG A 1 120 ? 4.163 22.415 1.244 1.00 45.12 120 ARG A C 1
ATOM 950 O O . ARG A 1 120 ? 4.712 22.675 2.312 1.00 45.12 120 ARG A O 1
ATOM 957 N N . GLY A 1 121 ? 4.712 21.611 0.332 1.00 42.75 121 GLY A N 1
ATOM 958 C CA . GLY A 1 121 ? 6.030 20.991 0.498 1.00 42.75 121 GLY A CA 1
ATOM 959 C C . GLY A 1 121 ? 7.185 21.990 0.382 1.00 42.75 121 GLY A C 1
ATOM 960 O O . GLY A 1 121 ? 8.155 21.887 1.134 1.00 42.75 121 GLY A O 1
ATOM 961 N N . ARG A 1 122 ? 7.066 22.980 -0.515 1.00 46.28 122 ARG A N 1
ATOM 962 C CA . ARG A 1 122 ? 8.051 24.065 -0.659 1.00 46.28 122 ARG A CA 1
ATOM 963 C C . ARG A 1 122 ? 7.985 25.060 0.496 1.00 46.28 122 ARG A C 1
ATOM 965 O O . ARG A 1 122 ? 9.023 25.326 1.086 1.00 46.28 122 ARG A O 1
ATOM 972 N N . GLN A 1 123 ? 6.791 25.495 0.919 1.00 44.41 123 GLN A N 1
ATOM 973 C CA . GLN A 1 123 ? 6.661 26.393 2.078 1.00 44.41 123 GLN A CA 1
ATOM 974 C C . GLN A 1 123 ? 7.242 25.797 3.365 1.00 44.41 123 GLN A C 1
ATOM 976 O O . GLN A 1 123 ? 7.920 26.514 4.090 1.00 44.41 123 GLN A O 1
ATOM 981 N N . ALA A 1 124 ? 7.048 24.498 3.625 1.00 47.50 124 ALA A N 1
ATOM 982 C CA . ALA A 1 124 ? 7.614 23.845 4.807 1.00 47.50 124 ALA A CA 1
ATOM 983 C C . ALA A 1 124 ? 9.156 23.808 4.781 1.00 47.50 124 ALA A C 1
ATOM 985 O O . ALA A 1 124 ? 9.797 24.118 5.786 1.00 47.50 124 ALA A O 1
ATOM 986 N N . ARG A 1 125 ? 9.756 23.492 3.624 1.00 47.28 125 ARG A N 1
ATOM 987 C CA . ARG A 1 125 ? 11.220 23.458 3.457 1.00 47.28 125 ARG A CA 1
ATOM 988 C C . ARG A 1 125 ? 11.843 24.854 3.487 1.00 47.28 125 ARG A C 1
ATOM 990 O O . ARG A 1 125 ? 12.897 25.026 4.090 1.00 47.28 125 ARG A O 1
ATOM 997 N N . ASP A 1 126 ? 11.172 25.853 2.919 1.00 47.41 126 ASP A N 1
ATOM 998 C CA . ASP A 1 126 ? 11.643 27.241 2.929 1.00 47.41 126 ASP A CA 1
ATOM 999 C C . ASP A 1 126 ? 11.557 27.860 4.334 1.00 47.41 126 ASP A C 1
ATOM 1001 O O . ASP A 1 126 ? 12.474 28.575 4.741 1.00 47.41 126 ASP A O 1
ATOM 1005 N N . THR A 1 127 ? 10.531 27.523 5.130 1.00 52.78 127 THR A N 1
ATOM 1006 C CA . THR A 1 127 ? 10.481 27.921 6.549 1.00 52.78 127 THR A CA 1
ATOM 1007 C C . THR A 1 127 ? 11.577 27.254 7.382 1.00 52.78 127 THR A C 1
ATOM 1009 O O . THR A 1 127 ? 12.185 27.905 8.229 1.00 52.78 127 THR A O 1
ATOM 1012 N N . GLU A 1 128 ? 11.890 25.984 7.120 1.00 45.72 128 GLU A N 1
ATOM 1013 C CA . GLU A 1 128 ? 12.918 25.236 7.855 1.00 45.72 128 GLU A CA 1
ATOM 1014 C C . GLU A 1 128 ? 14.338 25.745 7.527 1.00 45.72 128 GLU A C 1
ATOM 1016 O O . GLU A 1 128 ? 15.155 25.939 8.431 1.00 45.72 128 GLU A O 1
ATOM 1021 N N . LEU A 1 129 ? 14.604 26.101 6.262 1.00 50.88 129 LEU A N 1
ATOM 1022 C CA . LEU A 1 129 ? 15.846 26.771 5.852 1.00 50.88 129 LEU A CA 1
ATOM 1023 C C . LEU A 1 129 ? 15.963 28.212 6.380 1.00 50.88 129 LEU A C 1
ATOM 1025 O O . LEU A 1 129 ? 17.069 28.641 6.719 1.00 50.88 129 LEU A O 1
ATOM 1029 N N . ALA A 1 130 ? 14.857 28.959 6.472 1.00 52.78 130 ALA A N 1
ATOM 1030 C CA . ALA A 1 130 ? 14.856 30.316 7.023 1.00 52.78 130 ALA A CA 1
ATOM 1031 C C . ALA A 1 130 ? 15.163 30.322 8.532 1.00 52.78 130 ALA A C 1
ATOM 1033 O O . ALA A 1 130 ? 15.987 31.118 8.986 1.00 52.78 130 ALA A O 1
ATOM 1034 N N . HIS A 1 131 ? 14.583 29.394 9.301 1.00 53.28 131 HIS A N 1
ATOM 1035 C CA . HIS A 1 131 ? 14.881 29.252 10.730 1.00 53.28 131 HIS A CA 1
ATOM 1036 C C . HIS A 1 131 ? 16.318 28.772 10.990 1.00 53.28 131 HIS A C 1
ATOM 1038 O O . HIS A 1 131 ? 16.966 29.270 11.911 1.00 53.28 131 HIS A O 1
ATOM 1044 N N . HIS A 1 132 ? 16.858 27.882 10.151 1.00 49.22 132 HIS A N 1
ATOM 1045 C CA . HIS A 1 132 ? 18.254 27.448 10.252 1.00 49.22 132 HIS A CA 1
ATOM 1046 C C . HIS A 1 132 ? 19.251 28.577 9.916 1.00 49.22 132 HIS A C 1
ATOM 1048 O O . HIS A 1 132 ? 20.270 28.721 10.588 1.00 49.22 132 HIS A O 1
ATOM 1054 N N . ARG A 1 133 ? 18.956 29.434 8.925 1.00 47.81 133 ARG A N 1
ATOM 1055 C CA . ARG A 1 133 ? 19.794 30.608 8.601 1.00 47.81 133 ARG A CA 1
ATOM 1056 C C . ARG A 1 133 ? 19.735 31.710 9.663 1.00 47.81 133 ARG A C 1
ATOM 1058 O O . ARG A 1 133 ? 20.766 32.306 9.958 1.00 47.81 133 ARG A O 1
ATOM 1065 N N . LEU A 1 134 ? 18.571 31.956 10.266 1.00 55.75 134 LEU A N 1
ATOM 1066 C CA . LEU A 1 134 ? 18.422 32.951 11.338 1.00 55.75 134 LEU A CA 1
ATOM 1067 C C . LEU A 1 134 ? 19.045 32.488 12.669 1.00 55.75 134 LEU A C 1
ATOM 1069 O O . LEU A 1 134 ? 19.533 33.318 13.429 1.00 55.75 134 LEU A O 1
ATOM 1073 N N . GLY A 1 135 ? 19.096 31.177 12.934 1.00 48.72 135 GLY A N 1
ATOM 1074 C CA . GLY A 1 135 ? 19.751 30.615 14.123 1.00 48.72 135 GLY A CA 1
ATOM 1075 C C . GLY A 1 135 ? 21.286 30.628 14.083 1.00 48.72 135 GLY A C 1
ATOM 1076 O O . GLY A 1 135 ? 21.918 30.603 15.137 1.00 48.72 135 GLY A O 1
ATOM 1077 N N . LEU A 1 136 ? 21.884 30.696 12.888 1.00 50.91 136 LEU A N 1
ATOM 1078 C CA . LEU A 1 136 ? 23.338 30.803 12.708 1.00 50.91 136 LEU A CA 1
ATOM 1079 C C . LEU A 1 136 ? 23.828 32.258 12.726 1.00 50.91 136 LEU A C 1
ATOM 1081 O O . LEU A 1 136 ? 24.924 32.518 13.198 1.00 50.91 136 LEU A O 1
ATOM 1085 N N . ALA A 1 137 ? 22.998 33.222 12.314 1.00 48.50 137 ALA A N 1
ATOM 1086 C CA . ALA A 1 137 ? 23.357 34.644 12.345 1.00 48.50 137 ALA A CA 1
ATOM 1087 C C . ALA A 1 137 ? 23.347 35.271 13.759 1.00 48.50 137 ALA A C 1
ATOM 1089 O O . ALA A 1 137 ? 23.868 36.366 13.945 1.00 48.50 137 ALA A O 1
ATOM 1090 N N . GLY A 1 138 ? 22.754 34.602 14.756 1.00 45.97 138 GLY A N 1
ATOM 1091 C CA . GLY A 1 138 ? 22.635 35.111 16.130 1.00 45.97 138 GLY A CA 1
ATOM 1092 C C . GLY A 1 138 ? 23.695 34.617 17.121 1.00 45.97 138 GLY A C 1
ATOM 1093 O O . GLY A 1 138 ? 23.639 35.008 18.284 1.00 45.97 138 GLY A O 1
ATOM 1094 N N . ARG A 1 139 ? 24.622 33.739 16.710 1.00 49.53 139 ARG A N 1
ATOM 1095 C CA . ARG A 1 139 ? 25.640 33.156 17.610 1.00 49.53 139 ARG A CA 1
ATOM 1096 C C . ARG A 1 139 ? 27.042 33.739 17.439 1.00 49.53 139 ARG A C 1
ATOM 1098 O O . ARG A 1 139 ? 27.818 33.668 18.380 1.00 49.53 139 ARG A O 1
ATOM 1105 N N . ASP A 1 140 ? 27.318 34.406 16.321 1.00 48.25 140 ASP A N 1
ATOM 1106 C CA . ASP A 1 140 ? 28.653 34.948 16.023 1.00 48.25 140 ASP A CA 1
ATOM 1107 C C . ASP A 1 140 ? 28.846 36.411 16.480 1.00 48.25 140 ASP A C 1
ATOM 1109 O O . ASP A 1 140 ? 29.867 37.025 16.186 1.00 48.25 140 ASP A O 1
ATOM 1113 N N . ALA A 1 141 ? 27.881 36.995 17.205 1.00 50.56 141 ALA A N 1
ATOM 1114 C CA . ALA A 1 141 ? 27.900 38.412 17.593 1.00 50.56 141 ALA A CA 1
ATOM 1115 C C . ALA A 1 141 ? 28.136 38.681 19.095 1.00 50.56 141 ALA A C 1
ATOM 1117 O O . ALA A 1 141 ? 27.970 39.822 19.521 1.00 50.56 141 ALA A O 1
ATOM 1118 N N . LEU A 1 142 ? 28.499 37.679 19.909 1.00 49.94 142 LEU A N 1
ATOM 1119 C CA . LEU A 1 142 ? 28.636 37.856 21.369 1.00 49.94 142 LEU A CA 1
ATOM 1120 C C . LEU A 1 142 ? 29.992 37.480 21.992 1.00 49.94 142 LEU A C 1
ATOM 1122 O O . LEU A 1 142 ? 30.101 37.564 23.208 1.00 49.94 142 LEU A O 1
ATOM 1126 N N . ASP A 1 143 ? 31.036 37.189 21.212 1.00 48.75 143 ASP A N 1
ATOM 1127 C CA . ASP A 1 143 ? 32.382 36.908 21.755 1.00 48.75 143 ASP A CA 1
ATOM 1128 C C . ASP A 1 143 ? 33.458 37.863 21.206 1.00 48.75 143 ASP A C 1
ATOM 1130 O O . ASP A 1 143 ? 34.478 37.451 20.659 1.00 48.75 143 ASP A O 1
ATOM 1134 N N . VAL A 1 144 ? 33.246 39.174 21.364 1.00 52.62 144 VAL A N 1
ATOM 1135 C CA . VAL A 1 144 ? 34.332 40.172 21.316 1.00 52.62 144 VAL A CA 1
ATOM 1136 C C . VAL A 1 144 ? 34.066 41.246 22.372 1.00 52.62 144 VAL A C 1
ATOM 1138 O O . VAL A 1 144 ? 33.563 42.317 22.055 1.00 52.62 144 VAL A O 1
ATOM 1141 N N . HIS A 1 145 ? 34.334 40.922 23.638 1.00 44.97 145 HIS A N 1
ATOM 1142 C CA . HIS A 1 145 ? 34.927 41.814 24.647 1.00 44.97 145 HIS A CA 1
ATOM 1143 C C . HIS A 1 145 ? 34.821 41.189 26.041 1.00 44.97 145 HIS A C 1
ATOM 1145 O O . HIS A 1 145 ? 33.769 41.277 26.673 1.00 44.97 145 HIS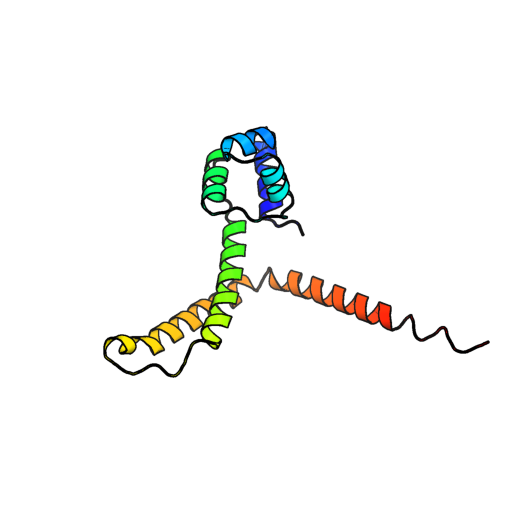 A O 1
ATOM 1151 N N . LEU A 1 146 ? 35.937 40.626 26.515 1.00 44.47 146 LEU A N 1
ATOM 1152 C CA . LEU A 1 146 ? 36.472 40.785 27.874 1.00 44.47 146 LEU A CA 1
ATOM 1153 C C . LEU A 1 146 ? 37.877 40.181 27.948 1.00 44.47 146 LEU A C 1
ATOM 1155 O O . LEU A 1 146 ? 38.019 38.980 27.636 1.00 44.47 146 LEU A O 1
#

pLDDT: mean 81.13, std 19.9, range [41.5, 98.62]

Radius of gyration: 23.06 Å; chains: 1; bounding box: 54×52×59 Å

Sequence (146 aa):
MSTQFALDLRVARRKAGLTQRDVAHLLAAHQSAVSDLERGRIRPGLTQIVTLSLIYGRSFECLFAELIQEARRDLLERLETLPKEVRSFAGTFNRPATLERLRHRLTAELKEHGGAADLRGRQARDTELAHHRLGLAGRDALDVHL

Secondary structure (DSSP, 8-state):
---HHHHHHHHHHHHTT--HHHHHHHTTS-HHHHHHHHTTSSPPPHHHHHHHHHHHTS--HHHHHHHHHHHHHHHHHHHHTS-S----SGGGTTHHHHHHHHHHHHHHHHHHHHHHHHHHHHHHHHHHHHHHHHHHHTTTTS-S--

Foldseek 3Di:
DFAPQLCVLVVLCVVLVHDLCRLCVLQVHDSVVSVCSNRVVDDDDPSSQVSSCVSRVHHPVSVVVVVVLVVLVVVLVCLVVPDPDDDDDPVCPCVVVVSVVSNVVSVVVCVVVCPPVVVVVVVVVVVVVVVVVVVVVPPPPPPPDD